Protein AF-A0A9D3Z9F3-F1 (afdb_monomer_lite)

pLDDT: mean 84.31, std 13.57, range [44.12, 98.0]

Secondary structure (DSSP, 8-state):
--PPPPPPPTTTT---TT---HHHHHHHHHHHHHHHHHH-EE-SS---TT-SS--EEEPTT--HHHHHHHHHHHHHHTTPPPPPHHHHHHHHHHH-TTEEEPPTTT---HHHHHHHHHH--

Foldseek 3Di:
DDDDDDDDDPCVPPDDPPDDDPVQLVLLVVLLVVVLVVAWDFDPDDDDDPDNDTATEGEQVDDLVNSLVVSVVVCVVVVHDHDDSVVSVVSCCPPPVSYYHDDPVNPQDPVNVVVVVVVVD

Radius of gyration: 21.0 Å; chains: 1; bounding box: 37×47×71 Å

Organism: Dreissena polymorpha (NCBI:txid45954)

Sequence (121 aa):
MTGPGPRRHGNTGRKPKHALVFTDVERVVQFICNYAEEFGIPQPAAPRGRDDTTPIYLHSGTTKMNIYKLYKASCQEAGVRFVEKSTSRSIWSACIPHIKVASTRDDVCATCEKLQRKIWI

Structure (mmCIF, N/CA/C/O backbone):
data_AF-A0A9D3Z9F3-F1
#
_entry.id   AF-A0A9D3Z9F3-F1
#
loop_
_atom_site.group_PDB
_atom_site.id
_atom_site.type_symbol
_atom_site.label_atom_id
_atom_site.label_alt_id
_atom_site.label_comp_id
_atom_site.label_asym_id
_atom_site.label_entity_id
_atom_site.label_seq_id
_atom_site.pdbx_PDB_ins_code
_atom_site.Cartn_x
_atom_site.Cartn_y
_atom_site.Cartn_z
_atom_site.occupancy
_atom_site.B_iso_or_equiv
_atom_site.auth_seq_id
_atom_site.auth_comp_id
_atom_site.auth_asym_id
_atom_site.auth_atom_id
_atom_site.pdbx_PDB_model_num
ATOM 1 N N . MET A 1 1 ? -0.934 -33.817 47.871 1.00 44.12 1 MET A N 1
ATOM 2 C CA . MET A 1 1 ? 0.107 -33.018 47.190 1.00 44.12 1 MET A CA 1
ATOM 3 C C . MET A 1 1 ? -0.560 -32.279 46.044 1.00 44.12 1 MET A C 1
ATOM 5 O O . MET A 1 1 ? -0.940 -32.923 45.078 1.00 44.12 1 MET A O 1
ATOM 9 N N . THR A 1 2 ? -0.776 -30.972 46.159 1.00 60.94 2 THR A N 1
ATOM 10 C CA . THR A 1 2 ? -1.430 -30.186 45.101 1.00 60.94 2 THR A CA 1
ATOM 11 C C . THR A 1 2 ? -0.399 -29.202 44.568 1.00 60.94 2 THR A C 1
ATOM 13 O O . THR A 1 2 ? -0.054 -28.235 45.241 1.00 60.94 2 THR A O 1
ATOM 16 N N . GLY A 1 3 ? 0.181 -29.521 43.408 1.00 72.94 3 GLY A N 1
ATOM 17 C CA . GLY A 1 3 ? 1.144 -28.654 42.729 1.00 72.94 3 GLY A CA 1
ATOM 18 C C . GLY A 1 3 ? 0.473 -27.380 42.191 1.00 72.94 3 GLY A C 1
ATOM 19 O O . GLY A 1 3 ? -0.746 -27.374 41.999 1.00 72.94 3 GLY A O 1
ATOM 20 N N . PRO A 1 4 ? 1.233 -26.298 41.940 1.00 71.56 4 PRO A N 1
ATOM 21 C CA . PRO A 1 4 ? 0.672 -25.071 41.389 1.00 71.56 4 PRO A CA 1
ATOM 22 C C . PRO A 1 4 ? -0.002 -25.347 40.039 1.00 71.56 4 PRO A C 1
ATOM 24 O O . PRO A 1 4 ? 0.605 -25.941 39.147 1.00 71.56 4 PRO A O 1
ATOM 27 N N . GLY A 1 5 ? -1.257 -24.912 39.890 1.00 79.62 5 GLY A N 1
ATOM 28 C CA . GLY A 1 5 ? -1.998 -25.028 38.635 1.00 79.62 5 GLY A CA 1
ATOM 29 C C . GLY A 1 5 ? -1.337 -24.256 37.480 1.00 79.62 5 GLY A C 1
ATOM 30 O O . GLY A 1 5 ? -0.506 -23.370 37.711 1.00 79.62 5 GLY A O 1
ATOM 31 N N . PRO A 1 6 ? -1.692 -24.569 36.221 1.00 83.38 6 PRO A N 1
ATOM 32 C CA . PRO A 1 6 ? -1.087 -23.940 35.052 1.00 83.38 6 PRO A CA 1
ATOM 33 C C . PRO A 1 6 ? -1.274 -22.418 35.075 1.00 83.38 6 PRO A C 1
ATOM 35 O O . PRO A 1 6 ? -2.370 -21.908 35.322 1.00 83.38 6 PRO A O 1
ATOM 38 N N . ARG A 1 7 ? -0.193 -21.677 34.790 1.00 80.88 7 ARG A N 1
ATOM 39 C CA . ARG A 1 7 ? -0.236 -20.212 34.710 1.00 80.88 7 ARG A CA 1
ATOM 40 C C . ARG A 1 7 ? -1.131 -19.797 33.547 1.00 80.88 7 ARG A C 1
ATOM 42 O O . ARG A 1 7 ? -0.820 -20.061 32.388 1.00 80.88 7 ARG A O 1
ATOM 49 N N . ARG A 1 8 ? -2.232 -19.119 33.858 1.00 83.75 8 ARG A N 1
ATOM 50 C CA . ARG A 1 8 ? -3.170 -18.579 32.872 1.00 83.75 8 ARG A CA 1
ATOM 51 C C . ARG A 1 8 ? -2.940 -17.074 32.762 1.00 83.75 8 ARG A C 1
ATOM 53 O O . ARG A 1 8 ? -3.006 -16.363 33.760 1.00 83.75 8 ARG A O 1
ATOM 60 N N . HIS A 1 9 ? -2.611 -16.594 31.566 1.00 81.88 9 HIS A N 1
ATOM 61 C CA . HIS A 1 9 ? -2.364 -15.172 31.340 1.00 81.88 9 HIS A CA 1
ATOM 62 C C . HIS A 1 9 ? -3.670 -14.378 31.509 1.00 81.88 9 HIS A C 1
ATOM 64 O O . HIS A 1 9 ? -4.733 -14.829 31.086 1.00 81.88 9 HIS A O 1
ATOM 70 N N . GLY A 1 10 ? -3.611 -13.173 32.087 1.00 82.25 10 GLY A N 1
ATOM 71 C CA . GLY A 1 10 ? -4.808 -12.348 32.323 1.00 82.25 10 GLY A CA 1
ATOM 72 C C . GLY A 1 10 ? -5.580 -11.983 31.045 1.00 82.25 10 GLY A C 1
ATOM 73 O O . GLY A 1 10 ? -6.781 -11.727 31.094 1.00 82.25 10 GLY A O 1
ATOM 74 N N . ASN A 1 11 ? -4.911 -12.032 29.887 1.00 80.62 11 ASN A N 1
ATOM 75 C CA . ASN A 1 11 ? -5.521 -11.817 28.572 1.00 80.62 11 ASN A CA 1
ATOM 76 C C . ASN A 1 11 ? -5.948 -13.107 27.850 1.00 80.62 11 ASN A C 1
ATOM 78 O O . ASN A 1 11 ? -6.369 -13.037 26.695 1.00 80.62 11 ASN A O 1
ATOM 82 N N . THR A 1 12 ? -5.852 -14.283 28.474 1.00 82.31 12 THR A N 1
ATOM 83 C CA . THR A 1 12 ? -6.336 -15.530 27.865 1.00 82.31 12 THR A CA 1
ATOM 84 C C . THR A 1 12 ? -7.830 -15.402 27.539 1.00 82.31 12 THR A C 1
ATOM 86 O O . THR A 1 12 ? -8.656 -15.232 28.432 1.00 82.31 12 THR A O 1
ATOM 89 N N . GLY A 1 13 ? -8.172 -15.469 26.247 1.00 81.50 13 GLY A N 1
ATOM 90 C CA . GLY A 1 13 ? -9.544 -15.339 25.738 1.00 81.50 13 GLY A CA 1
ATOM 91 C C . GLY A 1 13 ? -10.017 -13.907 25.450 1.00 81.50 13 GLY A C 1
ATOM 92 O O . GLY A 1 13 ? -11.150 -13.733 25.011 1.00 81.50 13 GLY A O 1
ATOM 93 N N . ARG A 1 14 ? -9.184 -12.874 25.658 1.00 83.81 14 ARG A N 1
ATOM 94 C CA . ARG A 1 14 ? -9.541 -11.472 25.369 1.00 83.81 14 ARG A CA 1
ATOM 95 C C . ARG A 1 14 ? -8.828 -10.974 24.114 1.00 83.81 14 ARG A C 1
ATOM 97 O O . ARG A 1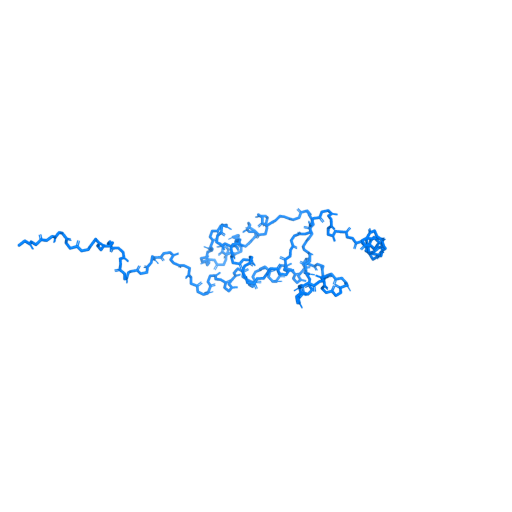 14 ? -7.599 -10.993 24.046 1.00 83.81 14 ARG A O 1
ATOM 104 N N . LYS A 1 15 ? -9.587 -10.474 23.133 1.00 79.88 15 LYS A N 1
ATOM 105 C CA . LYS A 1 15 ? -9.016 -9.801 21.956 1.00 79.88 15 LYS A CA 1
ATOM 106 C C . LYS A 1 15 ? -8.503 -8.409 22.368 1.00 79.88 15 LYS A C 1
ATOM 108 O O . LYS A 1 15 ? -9.238 -7.678 23.033 1.00 79.88 15 LYS A O 1
ATOM 113 N N . PRO A 1 16 ? -7.270 -8.016 22.003 1.00 79.94 16 PRO A N 1
ATOM 114 C CA . PRO A 1 16 ? -6.761 -6.679 22.297 1.00 79.94 16 PRO A CA 1
ATOM 115 C C . PRO A 1 16 ? -7.659 -5.589 21.701 1.00 79.94 16 PRO A C 1
ATOM 117 O O . PRO A 1 16 ? -8.111 -5.722 20.565 1.00 79.94 16 PRO A O 1
ATOM 120 N N . LYS A 1 17 ? -7.845 -4.471 22.418 1.00 75.25 17 LYS A N 1
ATOM 121 C CA . LYS A 1 17 ? -8.610 -3.301 21.936 1.00 75.25 17 LYS A CA 1
ATOM 122 C C . LYS A 1 17 ? -8.099 -2.774 20.589 1.00 75.25 17 LYS A C 1
ATOM 124 O O . LYS A 1 17 ? -8.873 -2.294 19.774 1.00 75.25 17 LYS A O 1
ATOM 129 N N . HIS A 1 18 ? -6.794 -2.897 20.356 1.00 77.25 18 HIS A N 1
ATOM 130 C CA . HIS A 1 18 ? -6.121 -2.447 19.137 1.00 77.25 18 HIS A CA 1
ATOM 131 C C . HIS A 1 18 ? -5.783 -3.589 18.181 1.00 77.25 18 HIS A C 1
ATOM 133 O O . HIS A 1 18 ? -4.922 -3.424 17.318 1.00 77.25 18 HIS A O 1
ATOM 139 N N . ALA A 1 19 ? -6.445 -4.739 18.321 1.00 86.38 19 ALA A N 1
ATOM 140 C CA . ALA A 1 19 ? -6.275 -5.827 17.377 1.00 86.38 19 ALA A CA 1
ATOM 141 C C . ALA A 1 19 ? -6.526 -5.336 15.945 1.00 86.38 19 ALA A C 1
ATOM 143 O O . ALA A 1 19 ? -7.407 -4.505 15.694 1.00 86.38 19 ALA A O 1
ATOM 144 N N . LEU A 1 20 ? -5.717 -5.851 15.025 1.00 90.12 20 LEU A N 1
ATOM 145 C CA . LEU A 1 20 ? -5.886 -5.616 13.603 1.00 90.12 20 LEU A CA 1
ATOM 146 C C . LEU A 1 20 ? -7.232 -6.209 13.167 1.00 90.12 20 LEU A C 1
ATOM 148 O O . LEU A 1 20 ? -7.546 -7.358 13.501 1.00 90.12 20 LEU A O 1
ATOM 152 N N . VAL A 1 21 ? -8.038 -5.418 12.466 1.00 92.50 21 VAL A N 1
ATOM 153 C CA . VAL A 1 21 ? -9.291 -5.883 11.857 1.00 92.50 21 VAL A CA 1
ATOM 154 C C . VAL A 1 21 ? -9.158 -5.930 10.340 1.00 92.50 21 VAL A C 1
ATOM 156 O O . VAL A 1 21 ? -8.286 -5.286 9.769 1.00 92.50 21 VAL A O 1
ATOM 159 N N . PHE A 1 22 ? -10.024 -6.694 9.675 1.00 93.81 22 PHE A N 1
ATOM 160 C CA . PHE A 1 22 ? -9.976 -6.842 8.219 1.00 93.81 22 PHE A CA 1
ATOM 161 C C . PHE A 1 22 ? -10.068 -5.495 7.487 1.00 93.81 22 PHE A C 1
ATOM 163 O O . PHE A 1 22 ? -9.293 -5.242 6.573 1.00 93.81 22 PHE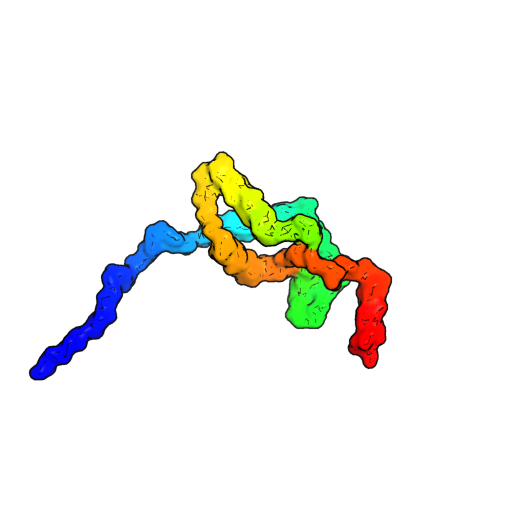 A O 1
ATOM 170 N N . THR A 1 23 ? -10.923 -4.585 7.959 1.00 94.56 23 THR A N 1
ATOM 171 C CA . THR A 1 23 ? -11.066 -3.246 7.366 1.00 94.56 23 T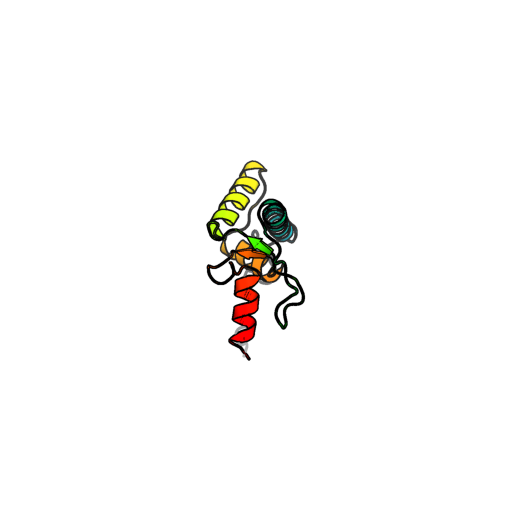HR A CA 1
ATOM 172 C C . THR A 1 23 ? -9.798 -2.395 7.487 1.00 94.56 23 THR A C 1
ATOM 174 O O . THR A 1 23 ? -9.582 -1.495 6.683 1.00 94.56 23 THR A O 1
ATOM 177 N N . ASP A 1 24 ? -8.929 -2.659 8.468 1.00 94.62 24 ASP A N 1
ATOM 178 C CA . ASP A 1 24 ? -7.623 -1.999 8.556 1.00 94.62 24 ASP A CA 1
ATOM 179 C C . ASP A 1 24 ? -6.689 -2.499 7.438 1.00 94.62 24 ASP A C 1
ATOM 181 O O . ASP A 1 24 ? -5.966 -1.710 6.831 1.00 94.62 24 ASP A O 1
ATOM 185 N N . VAL A 1 25 ? -6.722 -3.807 7.154 1.00 96.75 25 VAL A N 1
ATOM 186 C CA . VAL A 1 25 ? -5.938 -4.445 6.083 1.00 96.75 25 VAL A CA 1
ATOM 187 C C . VAL A 1 25 ? -6.406 -3.959 4.718 1.00 96.75 25 VAL A C 1
ATOM 189 O O . VAL A 1 25 ? -5.589 -3.514 3.916 1.00 96.75 25 VAL A O 1
ATOM 192 N N . GLU A 1 26 ? -7.717 -3.992 4.489 1.00 97.25 26 GLU A N 1
ATOM 193 C CA . GLU A 1 26 ? -8.347 -3.566 3.241 1.00 97.25 26 GLU A CA 1
ATOM 194 C C . GLU A 1 26 ? -7.974 -2.125 2.883 1.00 97.25 26 GLU A C 1
ATOM 196 O O . GLU A 1 26 ? -7.513 -1.879 1.774 1.00 97.25 26 GLU A O 1
ATOM 201 N N . ARG A 1 27 ? -8.054 -1.189 3.838 1.00 96.94 27 ARG A N 1
ATOM 202 C CA . ARG A 1 27 ? -7.676 0.215 3.601 1.00 96.94 27 ARG A CA 1
ATOM 203 C C . ARG A 1 27 ? -6.217 0.379 3.195 1.00 96.94 27 ARG A C 1
ATOM 205 O O . ARG A 1 27 ? -5.920 1.178 2.314 1.00 96.94 27 ARG A O 1
ATOM 212 N N . VAL A 1 28 ? -5.300 -0.344 3.843 1.00 97.75 28 VAL A N 1
ATOM 213 C CA . VAL A 1 28 ? -3.872 -0.287 3.487 1.00 97.75 28 VAL A CA 1
ATOM 214 C C . VAL A 1 28 ? -3.658 -0.815 2.073 1.00 97.75 28 VAL A C 1
ATOM 216 O O . VAL A 1 28 ? -2.946 -0.185 1.294 1.00 97.75 28 VAL A O 1
ATOM 219 N N . VAL A 1 29 ? -4.274 -1.953 1.744 1.00 97.88 29 VAL A N 1
ATOM 220 C CA . VAL A 1 29 ? -4.160 -2.569 0.418 1.00 97.88 29 VAL A CA 1
ATOM 221 C C . VAL A 1 29 ? -4.739 -1.646 -0.649 1.00 97.88 29 VAL A C 1
ATOM 223 O O . VAL A 1 29 ? -4.029 -1.315 -1.591 1.00 97.88 29 VAL A O 1
ATOM 226 N N . GLN A 1 30 ? -5.970 -1.165 -0.467 1.00 97.88 30 GLN A N 1
ATOM 227 C CA . GLN A 1 30 ? -6.630 -0.249 -1.399 1.00 97.88 30 GLN A CA 1
ATOM 228 C C . GLN A 1 30 ? -5.812 1.023 -1.615 1.00 97.88 30 GLN A C 1
ATOM 230 O O . GLN A 1 30 ? -5.579 1.409 -2.754 1.00 97.88 30 GLN A O 1
ATOM 235 N N . PHE A 1 31 ? -5.307 1.639 -0.541 1.00 97.94 31 PHE A N 1
ATOM 236 C CA . PHE A 1 31 ? -4.488 2.841 -0.663 1.00 97.94 31 PHE A CA 1
ATOM 237 C C . PHE A 1 31 ? -3.238 2.602 -1.521 1.00 97.94 31 PHE A C 1
ATOM 239 O O . PHE A 1 31 ? -2.929 3.401 -2.402 1.00 97.94 31 PHE A O 1
ATOM 246 N N . ILE A 1 32 ? -2.513 1.504 -1.279 1.00 97.44 32 ILE A N 1
ATOM 247 C CA . ILE A 1 32 ? -1.282 1.201 -2.020 1.00 97.44 32 ILE A CA 1
ATOM 248 C C . ILE A 1 32 ? -1.594 0.800 -3.467 1.00 97.44 32 ILE A C 1
ATOM 250 O O . ILE A 1 32 ? -0.849 1.198 -4.358 1.00 97.44 32 ILE A O 1
ATOM 254 N N . CYS A 1 33 ? -2.676 0.054 -3.712 1.00 97.00 33 CYS A N 1
ATOM 255 C CA . CYS A 1 33 ? -3.114 -0.288 -5.065 1.00 97.00 33 CYS A CA 1
ATOM 256 C C . CYS A 1 33 ? -3.464 0.966 -5.869 1.00 97.00 33 CYS A C 1
ATOM 258 O O . CYS A 1 33 ? -2.920 1.137 -6.951 1.00 97.00 33 CYS A O 1
ATOM 260 N N . ASN A 1 34 ? -4.265 1.876 -5.308 1.00 97.12 34 ASN A N 1
ATOM 261 C CA . ASN A 1 34 ? -4.625 3.130 -5.973 1.00 97.12 34 ASN A CA 1
ATOM 262 C C . ASN A 1 34 ? -3.379 3.986 -6.251 1.00 97.12 34 ASN A C 1
ATOM 264 O O . ASN A 1 34 ? -3.213 4.524 -7.341 1.00 97.12 34 ASN A O 1
ATOM 268 N N . TYR A 1 35 ? -2.450 4.055 -5.290 1.00 96.38 35 TYR A N 1
ATOM 269 C CA . TYR A 1 35 ? -1.178 4.750 -5.484 1.00 96.38 35 TYR A CA 1
ATOM 270 C C . TYR A 1 35 ? -0.333 4.118 -6.605 1.00 96.38 35 TYR A C 1
ATOM 272 O O . TYR A 1 35 ? 0.324 4.819 -7.370 1.00 96.38 35 TYR A O 1
ATOM 280 N N . ALA A 1 36 ? -0.321 2.788 -6.703 1.00 95.00 36 ALA A N 1
ATOM 281 C CA . ALA A 1 36 ? 0.400 2.072 -7.750 1.00 95.00 36 ALA A CA 1
ATOM 282 C C . ALA A 1 36 ? -0.286 2.156 -9.117 1.00 95.00 36 ALA A C 1
ATOM 284 O O . ALA A 1 36 ? 0.400 2.099 -10.129 1.00 95.00 36 ALA A O 1
ATOM 285 N N . GLU A 1 37 ? -1.604 2.305 -9.160 1.00 94.38 37 GLU A N 1
ATOM 286 C CA . GLU A 1 37 ? -2.345 2.548 -10.395 1.00 94.38 37 GLU A CA 1
ATOM 287 C C . GLU A 1 37 ? -2.033 3.939 -10.966 1.00 94.38 37 GLU A C 1
ATOM 289 O O . GLU A 1 37 ? -1.849 4.082 -12.171 1.00 94.38 37 GLU A O 1
ATOM 294 N N . GLU A 1 38 ? -1.893 4.949 -10.102 1.00 94.56 38 GLU A N 1
ATOM 295 C CA . GLU A 1 38 ? -1.592 6.325 -10.514 1.00 94.56 38 GLU A CA 1
ATOM 296 C C . GLU A 1 38 ? -0.104 6.551 -10.844 1.00 94.56 38 GLU A C 1
ATOM 298 O O . GLU A 1 38 ? 0.226 7.214 -11.827 1.00 94.56 38 GLU A O 1
ATOM 303 N N . PHE A 1 39 ? 0.811 6.004 -10.032 1.00 92.81 39 PHE A N 1
ATOM 304 C CA . PHE A 1 39 ? 2.252 6.304 -10.117 1.00 92.81 39 PHE A CA 1
ATOM 305 C C . PHE A 1 39 ? 3.137 5.099 -10.446 1.00 92.81 39 PHE A C 1
ATOM 307 O O . PHE A 1 39 ? 4.359 5.242 -10.570 1.00 92.81 39 PHE A O 1
ATOM 314 N N . GLY A 1 40 ? 2.568 3.899 -10.496 1.00 91.12 40 GLY A N 1
ATOM 315 C CA . GLY A 1 40 ? 3.314 2.677 -10.754 1.00 91.12 40 GLY A CA 1
ATOM 316 C C . GLY A 1 40 ? 3.545 2.452 -12.240 1.00 91.12 40 GLY A C 1
ATOM 317 O O . GLY A 1 40 ? 2.714 2.757 -13.089 1.00 91.12 40 GLY A O 1
ATOM 318 N N . ILE A 1 41 ? 4.697 1.870 -12.549 1.00 88.69 41 ILE A N 1
ATOM 319 C CA . ILE A 1 41 ? 5.054 1.441 -13.894 1.00 88.69 41 ILE A CA 1
ATOM 320 C C . ILE A 1 41 ? 5.050 -0.092 -13.887 1.00 88.69 41 ILE A C 1
ATOM 322 O O . ILE A 1 41 ? 5.896 -0.698 -13.216 1.00 88.69 41 ILE A O 1
ATOM 326 N N . PRO A 1 42 ? 4.101 -0.751 -14.576 1.00 85.88 42 PRO A N 1
ATOM 327 C CA . PRO A 1 42 ? 4.117 -2.201 -14.701 1.00 85.88 42 PRO A CA 1
ATOM 328 C C . PRO A 1 42 ? 5.352 -2.627 -15.498 1.00 85.88 42 PRO A C 1
ATOM 330 O O . PRO A 1 42 ? 5.689 -2.022 -16.518 1.00 85.88 42 PRO A O 1
ATOM 333 N N . GLN A 1 43 ? 6.046 -3.669 -15.038 1.00 78.06 43 GLN A N 1
ATOM 334 C CA . GLN A 1 43 ? 7.215 -4.160 -15.757 1.00 78.06 43 GLN A CA 1
ATOM 335 C C . GLN A 1 43 ? 6.787 -4.703 -17.139 1.00 78.06 43 GLN A C 1
ATOM 337 O O . GLN A 1 43 ? 5.897 -5.550 -17.207 1.00 78.06 43 GLN A O 1
ATOM 342 N N . PRO A 1 44 ? 7.421 -4.271 -18.247 1.00 66.56 44 PRO A N 1
ATOM 343 C CA . PRO A 1 44 ? 6.994 -4.637 -19.602 1.00 66.56 44 PRO A CA 1
ATOM 344 C C . PRO A 1 44 ? 7.248 -6.109 -19.968 1.00 66.56 44 PRO A C 1
ATOM 346 O O . PRO A 1 44 ? 6.705 -6.598 -20.955 1.00 66.56 44 PRO A O 1
ATOM 349 N N . ALA A 1 45 ? 8.078 -6.821 -19.201 1.00 62.72 45 ALA A N 1
ATOM 350 C CA . ALA A 1 45 ? 8.396 -8.226 -19.423 1.00 62.72 45 ALA A CA 1
ATOM 351 C C . ALA A 1 45 ? 7.728 -9.132 -18.380 1.00 62.72 45 ALA A C 1
ATOM 353 O O . ALA A 1 45 ? 7.625 -8.767 -17.204 1.00 62.72 45 ALA A O 1
ATOM 354 N N . ALA A 1 46 ? 7.333 -10.326 -18.844 1.00 56.81 46 ALA A N 1
ATOM 355 C CA . ALA A 1 46 ? 6.739 -11.404 -18.057 1.00 56.81 46 ALA A CA 1
ATOM 356 C C . ALA A 1 46 ? 7.546 -11.708 -16.777 1.00 56.81 46 ALA A C 1
ATOM 358 O O . ALA A 1 46 ? 8.750 -11.422 -16.728 1.00 56.81 46 ALA A O 1
ATOM 359 N N . PRO A 1 47 ? 6.908 -12.286 -15.744 1.00 61.16 47 PRO A N 1
ATOM 360 C CA . PRO A 1 47 ? 7.555 -12.528 -14.463 1.00 61.16 47 PRO A CA 1
ATOM 361 C C . PRO A 1 47 ? 8.906 -13.241 -14.614 1.00 61.16 47 PRO A C 1
ATOM 363 O O . PRO A 1 47 ? 9.053 -14.195 -15.381 1.00 61.16 47 PRO A O 1
ATOM 366 N N . ARG A 1 48 ? 9.930 -12.763 -13.896 1.00 58.62 48 ARG A N 1
ATOM 367 C CA . ARG A 1 48 ? 11.247 -13.411 -13.901 1.00 58.62 48 ARG A CA 1
ATOM 368 C C . ARG A 1 48 ? 11.175 -14.663 -13.019 1.00 58.62 48 ARG A C 1
ATOM 370 O O . ARG A 1 48 ? 11.036 -14.555 -11.806 1.00 58.62 48 ARG A O 1
ATOM 377 N N . GLY A 1 49 ? 11.331 -15.852 -13.597 1.00 64.44 49 GLY A N 1
ATOM 378 C CA . GLY A 1 49 ? 11.510 -17.090 -12.828 1.00 64.44 49 GLY A CA 1
ATOM 379 C C . GLY A 1 49 ? 10.250 -17.578 -12.098 1.00 64.44 49 GLY A C 1
ATOM 380 O O . GLY A 1 49 ? 9.299 -17.989 -12.748 1.00 64.44 49 GLY A O 1
ATOM 381 N N . ARG A 1 50 ? 10.283 -17.621 -10.755 1.00 57.69 50 ARG A N 1
ATOM 382 C CA . ARG A 1 50 ? 9.254 -18.249 -9.887 1.00 57.69 50 ARG A CA 1
ATOM 383 C C . ARG A 1 50 ? 8.104 -17.308 -9.494 1.00 57.69 50 ARG A C 1
ATOM 385 O O . ARG A 1 50 ? 7.185 -17.737 -8.802 1.00 57.69 50 ARG A O 1
ATOM 392 N N . ASP A 1 51 ? 8.179 -16.037 -9.871 1.00 63.69 51 ASP A N 1
ATOM 393 C CA . ASP A 1 51 ? 7.119 -15.074 -9.579 1.00 63.69 51 ASP A CA 1
ATOM 394 C C . ASP A 1 51 ? 5.946 -15.320 -10.542 1.00 63.69 51 ASP A C 1
ATOM 396 O O . ASP A 1 51 ? 6.153 -15.433 -11.741 1.00 63.69 51 ASP A O 1
ATOM 400 N N . ASP A 1 52 ? 4.720 -15.430 -10.033 1.00 69.06 52 ASP A N 1
ATOM 401 C CA . ASP A 1 52 ? 3.520 -15.675 -10.859 1.00 69.06 52 ASP A CA 1
ATOM 402 C C . ASP A 1 52 ? 2.896 -14.361 -11.372 1.00 69.06 52 ASP A C 1
ATOM 404 O O . ASP A 1 52 ? 2.119 -14.324 -12.320 1.00 69.06 52 ASP A O 1
ATOM 408 N N . THR A 1 53 ? 3.252 -13.234 -10.746 1.00 79.75 53 THR A N 1
ATOM 409 C CA . THR A 1 53 ? 2.656 -11.920 -11.015 1.00 79.75 53 THR A CA 1
ATOM 410 C C . THR A 1 53 ? 3.711 -10.922 -11.465 1.00 79.75 53 THR A C 1
ATOM 412 O O . THR A 1 53 ? 4.753 -10.767 -10.824 1.00 79.75 53 THR A O 1
ATOM 415 N N . THR A 1 54 ? 3.426 -10.206 -12.553 1.00 81.44 54 THR A N 1
ATOM 416 C CA . THR A 1 54 ? 4.296 -9.143 -13.061 1.00 81.44 54 THR A CA 1
ATOM 417 C C . THR A 1 54 ? 4.429 -8.033 -12.014 1.00 81.44 54 THR A C 1
ATOM 419 O O . THR A 1 54 ? 3.413 -7.530 -11.528 1.00 81.44 54 THR A O 1
ATOM 422 N N . PRO A 1 55 ? 5.657 -7.637 -11.637 1.00 87.00 55 PRO A N 1
ATOM 423 C CA . PRO A 1 55 ? 5.846 -6.590 -10.649 1.00 87.00 55 PRO A CA 1
ATOM 424 C C . PRO A 1 55 ? 5.407 -5.222 -11.184 1.00 87.00 55 PRO A C 1
ATOM 426 O O . PRO A 1 55 ? 5.627 -4.890 -12.352 1.00 87.00 55 PRO A O 1
ATOM 429 N N . ILE A 1 56 ? 4.828 -4.415 -10.295 1.00 90.75 56 ILE A N 1
ATOM 430 C CA . ILE A 1 56 ? 4.551 -2.994 -10.520 1.00 90.75 56 ILE A CA 1
ATOM 431 C C . ILE A 1 56 ? 5.583 -2.202 -9.726 1.00 90.75 56 ILE A C 1
ATOM 433 O O . ILE A 1 56 ? 5.698 -2.371 -8.507 1.00 90.75 56 ILE A O 1
ATOM 437 N N . TYR A 1 57 ? 6.331 -1.343 -10.409 1.00 90.50 57 TYR A N 1
ATOM 438 C CA . TYR A 1 57 ? 7.394 -0.559 -9.801 1.00 90.50 57 TYR A CA 1
ATOM 439 C C . TYR A 1 57 ? 6.956 0.882 -9.559 1.00 90.50 57 TYR A C 1
ATOM 441 O O . TYR A 1 57 ? 6.627 1.619 -10.482 1.00 90.50 57 TYR A O 1
ATOM 449 N N . LEU A 1 58 ? 6.986 1.293 -8.296 1.00 91.38 58 LEU A N 1
ATOM 450 C CA . LEU A 1 58 ? 6.859 2.683 -7.878 1.00 91.38 58 LEU A CA 1
ATOM 451 C C . LEU A 1 58 ? 8.198 3.398 -8.074 1.00 91.38 58 LEU A C 1
ATOM 453 O O . LEU A 1 58 ? 9.257 2.785 -7.926 1.00 91.38 58 LEU A O 1
ATOM 457 N N . HIS A 1 59 ? 8.150 4.700 -8.347 1.00 85.44 59 HIS A N 1
ATOM 458 C CA . HIS A 1 59 ? 9.336 5.509 -8.624 1.00 85.44 59 HIS A CA 1
ATOM 459 C C . HIS A 1 59 ? 10.417 5.415 -7.526 1.00 85.44 59 HIS A C 1
ATOM 461 O O . HIS A 1 59 ? 10.109 5.412 -6.332 1.00 85.44 59 HIS A O 1
ATOM 467 N N . SER A 1 60 ? 11.693 5.399 -7.927 1.00 78.38 60 SER A N 1
ATOM 468 C CA . SER A 1 60 ? 12.848 5.233 -7.027 1.00 78.38 60 SER A CA 1
ATOM 469 C C . SER A 1 60 ? 13.057 6.405 -6.058 1.00 78.38 60 SER A C 1
ATOM 471 O O . SER A 1 60 ? 13.594 6.220 -4.966 1.00 78.38 60 SER A O 1
ATOM 473 N N . GLY A 1 61 ? 12.581 7.605 -6.413 1.00 79.88 61 GLY A N 1
ATOM 474 C CA . GLY A 1 61 ? 12.541 8.770 -5.517 1.00 79.88 61 GLY A CA 1
ATOM 475 C C . GLY A 1 61 ? 11.515 8.651 -4.379 1.00 79.88 61 GLY A C 1
ATOM 476 O O . GLY A 1 61 ? 11.567 9.403 -3.402 1.00 79.88 61 GLY A O 1
ATOM 477 N N . THR A 1 62 ? 10.595 7.689 -4.463 1.00 85.12 62 THR A N 1
ATOM 478 C CA . THR A 1 62 ? 9.574 7.450 -3.445 1.00 85.12 62 THR A CA 1
ATOM 479 C C . THR A 1 62 ? 10.010 6.325 -2.518 1.00 85.12 62 THR A C 1
ATOM 481 O O . THR A 1 62 ? 10.463 5.277 -2.950 1.00 85.12 62 THR A O 1
ATOM 484 N N . THR A 1 63 ? 9.826 6.488 -1.207 1.00 90.94 63 THR A N 1
ATOM 485 C CA . THR A 1 63 ? 10.085 5.409 -0.242 1.00 90.94 63 THR A CA 1
ATOM 486 C C . THR A 1 63 ? 8.787 4.839 0.321 1.00 90.94 63 THR A C 1
ATOM 488 O O . THR A 1 63 ? 7.782 5.544 0.431 1.00 90.94 63 THR A O 1
ATOM 491 N N . LYS A 1 64 ? 8.826 3.597 0.830 1.00 92.62 64 LYS A N 1
ATOM 492 C CA . LYS A 1 64 ? 7.711 3.032 1.623 1.00 92.62 64 LYS A CA 1
ATOM 493 C C . LYS A 1 64 ? 7.306 3.937 2.797 1.00 92.62 64 LYS A C 1
ATOM 495 O O . LYS A 1 64 ? 6.172 3.880 3.253 1.00 92.62 64 LYS A O 1
ATOM 500 N N . MET A 1 65 ? 8.232 4.754 3.318 1.00 94.44 65 MET A N 1
ATOM 501 C CA . MET A 1 65 ? 7.925 5.724 4.371 1.00 94.44 65 MET A CA 1
ATOM 502 C C . MET A 1 65 ? 7.126 6.918 3.841 1.00 94.44 65 MET A C 1
ATOM 504 O O . MET A 1 65 ? 6.208 7.357 4.523 1.00 94.44 65 MET A O 1
ATOM 508 N N . ASN A 1 66 ? 7.454 7.433 2.655 1.00 94.94 66 ASN A N 1
ATOM 509 C CA . ASN A 1 66 ? 6.712 8.537 2.040 1.00 94.94 66 ASN A CA 1
ATOM 510 C C . ASN A 1 66 ? 5.268 8.111 1.759 1.00 94.94 66 ASN A C 1
ATOM 512 O O . ASN A 1 66 ? 4.340 8.797 2.170 1.00 94.94 66 ASN A O 1
ATOM 516 N N . ILE A 1 67 ? 5.088 6.919 1.188 1.00 96.25 67 ILE A N 1
ATOM 517 C CA . ILE A 1 67 ? 3.764 6.346 0.904 1.00 96.25 67 ILE A CA 1
ATOM 518 C C . ILE A 1 67 ? 2.979 6.133 2.201 1.00 96.25 67 ILE A C 1
ATOM 520 O O . ILE A 1 67 ? 1.815 6.505 2.288 1.00 96.25 67 ILE A O 1
ATOM 524 N N . TYR A 1 68 ? 3.628 5.621 3.254 1.00 97.62 68 TYR A N 1
ATOM 525 C CA . TYR A 1 68 ? 2.994 5.500 4.568 1.00 97.62 68 TYR A CA 1
ATOM 526 C C . TYR A 1 68 ? 2.555 6.855 5.149 1.00 97.62 68 TYR A C 1
ATOM 528 O O . TYR A 1 68 ? 1.494 6.937 5.762 1.00 97.62 68 TYR A O 1
ATOM 536 N N . LYS A 1 69 ? 3.346 7.924 4.972 1.00 97.81 69 LYS A N 1
ATOM 537 C CA . LYS A 1 69 ? 2.955 9.271 5.419 1.00 97.81 69 LYS A CA 1
ATOM 538 C C . LYS A 1 69 ? 1.711 9.766 4.679 1.00 97.81 69 LYS A C 1
ATOM 540 O O . LYS A 1 69 ? 0.831 10.310 5.334 1.00 97.81 69 LYS A O 1
ATOM 545 N N . LEU A 1 70 ? 1.626 9.533 3.367 1.00 97.44 70 LEU A N 1
ATOM 546 C CA . LEU A 1 70 ? 0.445 9.872 2.563 1.00 97.44 70 LEU A CA 1
ATOM 547 C C . LEU A 1 70 ? -0.786 9.072 3.009 1.00 97.44 70 LEU A C 1
ATOM 549 O O . LEU A 1 70 ? -1.836 9.657 3.252 1.00 97.44 70 LEU A O 1
ATOM 553 N N . TYR A 1 71 ? -0.634 7.761 3.220 1.00 97.88 71 TYR A N 1
ATOM 554 C CA . TYR A 1 71 ? -1.688 6.902 3.774 1.00 97.88 71 TYR A CA 1
ATOM 555 C C . TYR A 1 71 ? -2.195 7.432 5.118 1.00 97.88 71 TYR A C 1
ATOM 557 O O . TYR A 1 71 ? -3.396 7.594 5.325 1.00 97.88 71 TYR A O 1
ATOM 565 N N . LYS A 1 72 ? -1.268 7.738 6.032 1.00 98.00 72 LYS A N 1
ATOM 566 C CA . LYS A 1 72 ? -1.604 8.247 7.360 1.00 98.00 72 LYS A CA 1
ATOM 567 C C . LYS A 1 72 ? -2.349 9.579 7.272 1.00 98.00 72 LYS A C 1
ATOM 569 O O . LYS A 1 72 ? -3.360 9.722 7.950 1.00 98.00 72 LYS A O 1
ATOM 574 N N . ALA A 1 73 ? -1.875 10.509 6.441 1.00 98.00 73 ALA A N 1
ATOM 575 C CA . ALA A 1 73 ? -2.533 11.795 6.221 1.00 98.00 73 ALA A CA 1
ATOM 576 C C . ALA A 1 73 ? -3.957 11.609 5.673 1.00 98.00 73 ALA A C 1
ATOM 578 O O . ALA A 1 73 ? -4.900 12.119 6.269 1.00 98.00 73 ALA A O 1
ATOM 579 N N . SER A 1 74 ? -4.130 10.769 4.647 1.00 97.50 74 SER A N 1
ATOM 580 C CA . SER A 1 74 ? -5.443 10.448 4.072 1.00 97.50 74 SER A CA 1
ATOM 581 C C . SER A 1 74 ? -6.409 9.852 5.106 1.00 97.50 74 SER A C 1
ATOM 583 O O . SER A 1 74 ? -7.571 10.250 5.181 1.00 97.50 74 SER A O 1
ATOM 585 N N . CYS A 1 75 ? -5.938 8.947 5.971 1.00 96.88 75 CYS A N 1
ATOM 586 C CA . CYS A 1 75 ? -6.767 8.421 7.056 1.00 96.88 75 CYS A CA 1
ATOM 587 C C . CYS A 1 75 ? -7.150 9.493 8.086 1.00 96.88 75 CYS A C 1
ATOM 589 O O . CYS A 1 75 ? -8.278 9.486 8.574 1.00 96.88 75 CYS A O 1
ATOM 591 N N . GLN A 1 76 ? -6.224 10.394 8.428 1.00 97.25 76 GLN A N 1
ATOM 592 C CA . GLN A 1 76 ? -6.486 11.486 9.366 1.00 97.25 76 GLN A CA 1
ATOM 593 C C . GLN A 1 76 ? -7.514 12.476 8.805 1.00 97.25 76 GLN A C 1
ATOM 595 O O . GLN A 1 76 ? -8.428 12.857 9.531 1.00 97.25 76 GLN A O 1
ATOM 600 N N . GLU A 1 77 ? -7.405 12.832 7.525 1.00 97.25 77 GLU A N 1
ATOM 601 C CA . GLU A 1 77 ? -8.358 13.701 6.824 1.00 97.25 77 GLU A CA 1
ATOM 602 C C . GLU A 1 77 ? -9.753 13.074 6.738 1.00 97.25 77 GLU A C 1
ATOM 604 O O . GLU A 1 77 ? -10.751 13.740 7.000 1.00 97.25 77 GLU A O 1
ATOM 609 N N . ALA A 1 78 ? -9.831 11.771 6.458 1.00 95.62 78 ALA A N 1
ATOM 610 C CA . ALA A 1 78 ? -11.094 11.035 6.424 1.00 95.62 78 ALA A CA 1
ATOM 611 C C . ALA A 1 78 ? -11.661 10.703 7.821 1.00 95.62 78 ALA A C 1
ATOM 613 O O . ALA A 1 78 ? -12.731 10.101 7.921 1.00 95.62 78 ALA A O 1
ATOM 614 N N . GLY A 1 79 ? -10.951 11.036 8.907 1.00 95.50 79 GLY A N 1
ATOM 615 C CA . GLY A 1 79 ? -11.371 10.722 10.276 1.00 95.50 79 GLY A CA 1
ATOM 616 C C . GLY A 1 79 ? -11.420 9.220 10.587 1.00 95.50 79 GLY A C 1
ATOM 617 O O . GLY A 1 79 ? -12.140 8.797 11.493 1.00 95.50 79 GLY A O 1
ATOM 618 N N . VAL A 1 80 ? -10.671 8.395 9.849 1.00 94.56 80 VAL A N 1
ATOM 619 C CA . VAL A 1 80 ? -10.640 6.936 10.025 1.00 94.56 80 VAL A CA 1
ATOM 620 C C . VAL A 1 80 ? -9.380 6.480 10.757 1.00 94.56 80 VAL A C 1
ATOM 622 O O . VAL A 1 80 ? -8.326 7.117 10.735 1.00 94.56 80 VAL A O 1
ATOM 625 N N . ARG A 1 81 ? -9.472 5.321 11.416 1.00 92.81 81 ARG A N 1
ATOM 626 C CA . ARG A 1 81 ? -8.320 4.679 12.056 1.00 92.81 81 ARG A CA 1
ATOM 627 C C . ARG A 1 81 ? -7.264 4.318 11.004 1.00 92.81 81 ARG A C 1
ATOM 629 O O . ARG A 1 81 ? -7.580 3.662 10.016 1.00 92.81 81 ARG A O 1
ATOM 636 N N . PHE A 1 82 ? -6.007 4.661 11.278 1.00 94.69 82 PHE A N 1
ATOM 637 C CA . PHE A 1 82 ? -4.843 4.163 10.543 1.00 94.69 82 PHE A CA 1
ATOM 638 C C . PHE A 1 82 ? -4.113 3.073 11.338 1.00 94.69 82 PHE A C 1
ATOM 640 O O . PHE A 1 82 ? -4.180 3.019 12.571 1.00 94.69 82 PHE A O 1
ATOM 647 N N . VAL A 1 83 ? -3.386 2.208 10.631 1.00 95.94 83 VAL A N 1
ATOM 648 C CA . VAL A 1 83 ? -2.431 1.277 11.252 1.00 95.94 83 VAL A CA 1
ATOM 649 C C . VAL A 1 83 ? -1.041 1.885 11.328 1.00 95.94 83 VAL A C 1
ATOM 651 O O . VAL A 1 83 ? -0.671 2.714 10.503 1.00 95.94 83 VAL A O 1
ATOM 654 N N . GLU A 1 84 ? -0.242 1.432 12.292 1.00 95.44 84 GLU A N 1
ATOM 655 C CA . GLU A 1 84 ? 1.141 1.880 12.420 1.00 95.44 84 GLU A CA 1
ATOM 656 C C . GLU A 1 84 ? 2.057 1.352 11.309 1.00 95.44 84 GLU A C 1
ATOM 658 O O . GLU A 1 84 ? 1.789 0.344 10.648 1.00 95.44 84 GLU A O 1
ATOM 663 N N . LYS A 1 85 ? 3.192 2.032 11.138 1.00 96.06 85 LYS A N 1
ATOM 664 C CA . LYS A 1 85 ? 4.153 1.815 10.046 1.00 96.06 85 LYS A CA 1
ATOM 665 C C . LYS A 1 85 ? 4.598 0.361 9.893 1.00 96.06 85 LYS A C 1
ATOM 667 O O . LYS A 1 85 ? 4.712 -0.133 8.773 1.00 96.06 85 LYS A O 1
ATOM 672 N N . SER A 1 86 ? 4.922 -0.309 10.998 1.00 95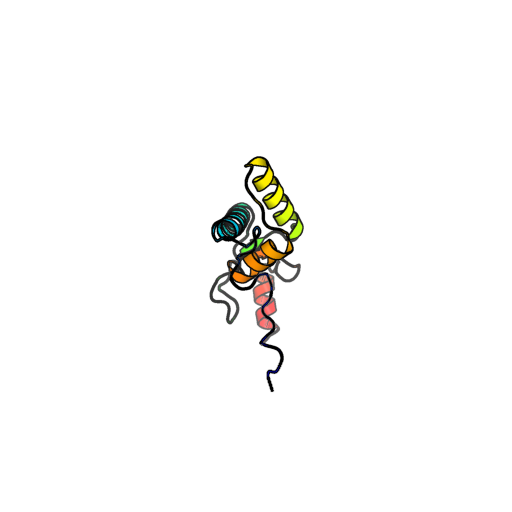.81 86 SER A N 1
ATOM 673 C CA . SER A 1 86 ? 5.366 -1.709 10.979 1.00 95.81 86 SER A CA 1
ATOM 674 C C . SER A 1 86 ? 4.257 -2.624 10.465 1.00 95.81 86 SER A C 1
ATOM 676 O O . SER A 1 86 ? 4.499 -3.430 9.573 1.00 95.81 86 SER A O 1
ATOM 678 N N . THR A 1 87 ? 3.033 -2.432 10.952 1.00 95.94 87 THR A N 1
ATOM 679 C CA . THR A 1 87 ? 1.847 -3.183 10.533 1.00 95.94 87 THR A CA 1
ATOM 680 C C . THR A 1 87 ? 1.514 -2.941 9.064 1.00 95.94 87 THR A C 1
ATOM 682 O O . THR A 1 87 ? 1.313 -3.903 8.329 1.00 95.94 87 THR A O 1
ATOM 685 N N . SER A 1 88 ? 1.536 -1.684 8.607 1.00 96.50 88 SER A N 1
ATOM 686 C CA . SER A 1 88 ? 1.347 -1.336 7.190 1.00 96.50 88 SER A CA 1
ATOM 687 C C . SER A 1 88 ? 2.373 -2.043 6.292 1.00 96.50 88 SER A C 1
ATOM 689 O O . SER A 1 88 ? 2.010 -2.626 5.273 1.00 96.50 88 SER A O 1
ATOM 691 N N . ARG A 1 89 ? 3.650 -2.083 6.702 1.00 96.50 89 ARG A N 1
ATOM 692 C CA . ARG A 1 89 ? 4.703 -2.810 5.972 1.00 96.50 89 ARG A CA 1
ATOM 693 C C . ARG A 1 89 ? 4.463 -4.317 5.935 1.00 96.50 89 ARG A C 1
ATOM 695 O O . ARG A 1 89 ? 4.685 -4.918 4.889 1.00 96.50 89 ARG A O 1
ATOM 702 N N . SER A 1 90 ? 4.033 -4.914 7.046 1.00 96.81 90 SER A N 1
ATOM 703 C CA . SER A 1 90 ? 3.706 -6.342 7.096 1.00 96.81 90 SER A CA 1
ATOM 704 C C . SER A 1 90 ? 2.528 -6.680 6.183 1.00 96.81 90 SER A C 1
ATOM 706 O O . SER A 1 90 ? 2.604 -7.659 5.448 1.00 96.81 90 SER A O 1
ATOM 708 N N . ILE A 1 91 ? 1.483 -5.843 6.176 1.00 97.50 91 ILE A N 1
ATOM 709 C CA . ILE A 1 91 ? 0.326 -5.990 5.281 1.00 97.50 91 ILE A CA 1
ATOM 710 C C . ILE A 1 91 ? 0.762 -5.895 3.820 1.00 97.50 91 ILE A C 1
ATOM 712 O O . ILE A 1 91 ? 0.427 -6.774 3.035 1.00 97.50 91 ILE A O 1
ATOM 716 N N . TRP A 1 92 ? 1.558 -4.883 3.460 1.00 97.38 92 TRP A N 1
ATOM 717 C CA . TRP A 1 92 ? 2.070 -4.734 2.096 1.00 97.38 92 TRP A CA 1
ATOM 718 C C . TRP A 1 92 ? 2.806 -6.001 1.648 1.00 97.38 92 TRP A C 1
ATOM 720 O O . TRP A 1 92 ? 2.454 -6.595 0.632 1.00 97.38 92 TRP A O 1
ATOM 730 N N . SER A 1 93 ? 3.788 -6.459 2.428 1.00 95.44 93 SER A N 1
ATOM 731 C CA . SER A 1 93 ? 4.583 -7.638 2.072 1.00 95.44 93 SER A CA 1
ATOM 732 C C . SER A 1 93 ? 3.756 -8.926 1.977 1.00 95.44 93 SER A C 1
ATOM 734 O O . SER A 1 93 ? 4.122 -9.806 1.207 1.00 95.44 93 SER A O 1
ATOM 736 N N . ALA A 1 94 ? 2.675 -9.052 2.751 1.00 95.50 94 ALA A N 1
ATOM 737 C CA . ALA A 1 94 ? 1.830 -10.244 2.754 1.00 95.50 94 ALA A CA 1
ATOM 738 C C . ALA A 1 94 ? 0.769 -10.235 1.644 1.00 95.50 94 ALA A C 1
ATOM 740 O O . ALA A 1 94 ? 0.524 -11.267 1.027 1.00 95.50 94 ALA A O 1
ATOM 741 N N . CYS A 1 95 ? 0.125 -9.092 1.403 1.00 95.69 95 CYS A N 1
ATOM 742 C CA . CYS A 1 95 ? -1.056 -9.008 0.544 1.00 95.69 95 CYS A CA 1
ATOM 743 C C . CYS A 1 95 ? -0.733 -8.579 -0.890 1.00 95.69 95 CYS A C 1
ATOM 745 O O . CYS A 1 95 ? -1.398 -9.016 -1.822 1.00 95.69 95 CYS A O 1
ATOM 747 N N . ILE A 1 96 ? 0.272 -7.721 -1.076 1.00 94.94 96 ILE A N 1
ATOM 748 C CA . ILE A 1 96 ? 0.598 -7.107 -2.372 1.00 94.94 96 ILE A CA 1
ATOM 749 C C . ILE A 1 96 ? 2.120 -7.065 -2.615 1.00 94.94 96 ILE A C 1
ATOM 751 O O . ILE A 1 96 ? 2.688 -6.004 -2.887 1.00 94.94 96 ILE A O 1
ATOM 755 N N . PRO A 1 97 ? 2.821 -8.218 -2.539 1.00 93.31 97 PRO A N 1
ATOM 756 C CA . PRO A 1 97 ? 4.278 -8.277 -2.704 1.00 93.31 97 PRO A CA 1
ATOM 757 C C . PRO A 1 97 ? 4.759 -7.915 -4.120 1.00 93.31 97 PRO A C 1
ATOM 759 O O . PRO A 1 97 ? 5.939 -7.614 -4.310 1.00 93.31 97 PRO A O 1
ATOM 762 N N . HIS A 1 98 ? 3.863 -7.945 -5.110 1.00 91.12 98 HIS A N 1
ATOM 763 C CA . HIS A 1 98 ? 4.153 -7.593 -6.500 1.00 91.12 98 HIS A CA 1
ATOM 764 C C . HIS A 1 98 ? 4.310 -6.075 -6.710 1.00 91.12 98 HIS A C 1
ATOM 766 O O . HIS A 1 98 ? 4.980 -5.671 -7.656 1.00 91.12 98 HIS A O 1
ATOM 772 N N . ILE A 1 99 ? 3.771 -5.230 -5.819 1.00 93.62 99 ILE A N 1
ATOM 773 C CA . ILE A 1 99 ? 3.986 -3.775 -5.853 1.00 93.62 99 ILE A CA 1
ATOM 774 C C . ILE A 1 99 ? 5.276 -3.458 -5.091 1.00 93.62 99 ILE A C 1
ATOM 776 O O . ILE A 1 99 ? 5.365 -3.660 -3.875 1.00 93.62 99 ILE A O 1
ATOM 780 N N . LYS A 1 100 ? 6.291 -2.951 -5.791 1.00 91.19 100 LYS A N 1
ATOM 781 C CA . LYS A 1 100 ? 7.640 -2.726 -5.254 1.00 91.19 100 LYS A CA 1
ATOM 782 C C . LYS A 1 100 ? 8.064 -1.279 -5.468 1.00 91.19 100 LYS A C 1
ATOM 784 O O . LYS A 1 100 ? 7.675 -0.642 -6.432 1.00 91.19 100 LYS A O 1
ATOM 789 N N . VAL A 1 101 ? 8.889 -0.753 -4.568 1.00 90.69 101 VAL A N 1
ATOM 790 C CA . VAL A 1 101 ? 9.613 0.499 -4.829 1.00 90.69 101 VAL A CA 1
ATOM 791 C C . VAL A 1 101 ? 10.829 0.146 -5.674 1.00 90.69 101 VAL A C 1
ATOM 793 O O . VAL A 1 101 ? 11.584 -0.740 -5.270 1.00 90.69 101 VAL A O 1
ATOM 796 N N . ALA A 1 102 ? 11.002 0.807 -6.819 1.00 86.62 102 ALA A N 1
ATOM 797 C CA . ALA A 1 102 ? 12.126 0.566 -7.712 1.00 86.62 102 ALA A CA 1
ATOM 798 C C . ALA A 1 102 ? 13.454 0.849 -7.003 1.00 86.62 102 ALA A C 1
ATOM 800 O O . ALA A 1 102 ? 13.660 1.924 -6.432 1.00 86.62 102 ALA A O 1
ATOM 801 N N . SER A 1 103 ? 14.372 -0.110 -7.059 1.00 79.75 103 SER A N 1
ATOM 802 C CA . SER A 1 103 ? 15.782 0.136 -6.786 1.00 79.75 103 SER A CA 1
ATOM 803 C C . SER A 1 103 ? 16.512 0.514 -8.077 1.00 79.75 103 SER A C 1
ATOM 805 O O . SER A 1 103 ? 16.011 0.294 -9.177 1.00 79.75 103 SER A O 1
ATOM 807 N N . THR A 1 104 ? 17.744 1.017 -7.972 1.00 67.88 104 THR A N 1
ATOM 808 C CA . THR A 1 104 ? 18.603 1.308 -9.138 1.00 67.88 104 THR A CA 1
ATOM 809 C C . THR A 1 104 ? 18.824 0.086 -10.038 1.00 67.88 104 THR A C 1
ATOM 811 O O . THR A 1 104 ? 19.154 0.229 -11.207 1.00 67.88 104 THR A O 1
ATOM 814 N N . ARG A 1 105 ? 18.649 -1.130 -9.505 1.00 67.31 105 ARG A N 1
ATOM 815 C CA . ARG A 1 105 ? 18.757 -2.379 -10.271 1.00 67.31 105 ARG A CA 1
ATOM 816 C C . ARG A 1 105 ? 17.465 -2.777 -10.978 1.00 67.31 105 ARG A C 1
ATOM 818 O O . ARG A 1 105 ? 17.526 -3.670 -11.813 1.00 67.31 105 ARG A O 1
ATOM 825 N N . ASP A 1 106 ? 16.338 -2.166 -10.620 1.00 68.81 106 ASP A N 1
ATOM 826 C CA . ASP A 1 106 ? 15.027 -2.425 -11.221 1.00 68.81 106 ASP A CA 1
ATOM 827 C C . ASP A 1 106 ? 14.734 -1.481 -12.400 1.00 68.81 106 ASP A C 1
ATOM 829 O O . ASP A 1 106 ? 13.906 -1.807 -13.246 1.00 68.81 106 ASP A O 1
ATOM 833 N N . ASP A 1 107 ? 15.442 -0.348 -12.501 1.00 64.31 107 ASP A N 1
ATOM 834 C CA . ASP A 1 107 ? 15.383 0.566 -13.651 1.00 64.31 107 ASP A CA 1
ATOM 835 C C . ASP A 1 107 ? 16.206 0.019 -14.828 1.00 64.31 107 ASP A C 1
ATOM 837 O O . ASP A 1 107 ? 17.290 0.492 -15.175 1.00 64.31 107 ASP A O 1
ATOM 841 N N . VAL A 1 108 ? 15.727 -1.085 -15.393 1.00 62.69 108 VAL A N 1
ATOM 842 C CA . VAL A 1 108 ? 16.383 -1.767 -16.504 1.00 62.69 108 VAL A CA 1
ATOM 843 C C . VAL A 1 108 ? 15.526 -1.562 -17.743 1.00 62.69 108 VAL A C 1
ATOM 845 O O . VAL A 1 108 ? 14.485 -2.194 -17.906 1.00 62.69 108 VAL A O 1
ATOM 848 N N . CYS A 1 109 ? 15.968 -0.690 -18.651 1.00 67.19 109 CYS A N 1
ATOM 849 C CA . CYS A 1 109 ? 15.309 -0.548 -19.946 1.00 67.19 109 CYS A CA 1
ATOM 850 C C . CYS A 1 109 ? 15.390 -1.864 -20.746 1.00 67.19 109 CYS A C 1
ATOM 852 O O . CYS A 1 109 ? 16.252 -2.713 -20.498 1.00 67.19 109 CYS A O 1
ATOM 854 N N . ALA A 1 110 ? 14.537 -2.023 -21.763 1.00 62.81 110 ALA A N 1
ATOM 855 C CA . ALA A 1 110 ? 14.483 -3.244 -22.577 1.00 62.81 110 ALA A CA 1
ATOM 856 C C . ALA A 1 110 ? 15.855 -3.664 -23.154 1.00 62.81 110 ALA A C 1
ATOM 858 O O . ALA A 1 110 ? 16.141 -4.853 -23.312 1.00 62.81 110 ALA A O 1
ATOM 859 N N . THR A 1 111 ? 16.731 -2.697 -23.448 1.00 68.69 111 THR A N 1
ATOM 860 C CA . THR A 1 111 ? 18.110 -2.943 -23.893 1.00 68.69 111 THR A CA 1
ATOM 861 C C . THR A 1 111 ? 18.973 -3.524 -22.775 1.00 68.69 111 THR A C 1
ATOM 863 O O . THR A 1 111 ? 19.616 -4.557 -22.972 1.00 68.69 111 THR A O 1
ATOM 866 N N . CYS A 1 112 ? 18.953 -2.918 -21.587 1.00 68.69 112 CYS A N 1
ATOM 867 C CA . CYS A 1 112 ? 19.691 -3.405 -20.422 1.00 68.69 112 CYS A CA 1
ATOM 868 C C . CYS A 1 112 ? 19.197 -4.794 -19.977 1.00 68.69 112 CYS A C 1
ATOM 870 O O . CYS A 1 112 ? 19.995 -5.626 -19.550 1.00 68.69 112 CYS A O 1
ATOM 872 N N . GLU A 1 113 ? 17.913 -5.104 -20.172 1.00 68.00 113 GLU A N 1
ATOM 873 C CA . GLU A 1 113 ? 17.344 -6.417 -19.862 1.00 68.00 113 GLU A CA 1
ATOM 874 C C . GLU A 1 113 ? 17.841 -7.504 -20.830 1.00 68.00 113 GLU A C 1
ATOM 876 O O . GLU A 1 113 ? 18.129 -8.637 -20.430 1.00 68.00 113 GLU A O 1
ATOM 881 N N . LYS A 1 114 ? 17.974 -7.174 -22.121 1.00 69.56 114 LYS A N 1
ATOM 882 C CA . LYS A 1 114 ? 18.605 -8.068 -23.107 1.00 69.56 114 LYS A CA 1
ATOM 883 C C . LYS A 1 114 ? 20.076 -8.324 -22.771 1.00 69.56 114 LYS A C 1
ATOM 885 O O . LYS A 1 114 ? 20.546 -9.435 -22.993 1.00 69.56 114 LYS A O 1
ATOM 890 N N . LEU A 1 115 ? 20.786 -7.328 -22.241 1.00 72.44 115 LEU A N 1
ATOM 891 C CA . LEU A 1 115 ? 22.188 -7.462 -21.837 1.00 72.44 115 LEU A CA 1
ATOM 892 C C . LEU A 1 115 ? 22.344 -8.314 -20.573 1.00 72.44 115 LEU A C 1
ATOM 894 O O . LEU A 1 115 ? 23.179 -9.212 -20.564 1.00 72.44 115 LEU A O 1
ATOM 898 N N . GLN A 1 116 ? 21.499 -8.116 -19.555 1.00 66.12 116 GLN 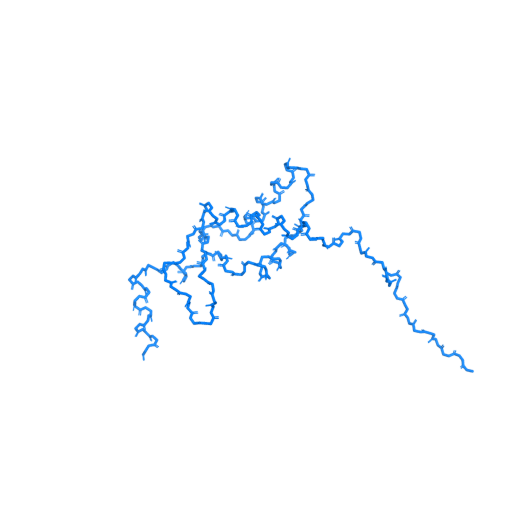A N 1
ATOM 899 C CA . GLN A 1 116 ? 21.508 -8.967 -18.359 1.00 66.12 116 GLN A CA 1
ATOM 900 C C . GLN A 1 116 ? 21.303 -10.442 -18.717 1.00 66.12 116 GLN A C 1
ATOM 902 O O . GLN A 1 116 ? 22.082 -11.280 -18.278 1.00 66.12 116 GLN A O 1
ATOM 907 N N . ARG A 1 117 ? 20.331 -10.772 -19.579 1.00 65.44 117 ARG A N 1
ATOM 908 C CA . ARG A 1 117 ? 20.097 -12.163 -20.015 1.00 65.44 117 ARG A CA 1
ATOM 909 C C . ARG A 1 117 ? 21.306 -12.829 -20.678 1.00 65.44 117 ARG A C 1
ATOM 911 O O . ARG A 1 117 ? 21.399 -14.045 -20.625 1.00 65.44 117 A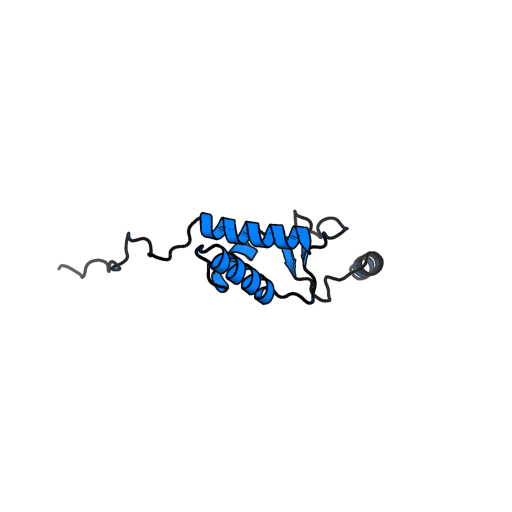RG A O 1
ATOM 918 N N . LYS A 1 118 ? 22.212 -12.057 -21.284 1.00 67.31 118 LYS A N 1
ATOM 919 C CA . LYS A 1 118 ? 23.436 -12.573 -21.917 1.00 67.31 118 LYS A CA 1
ATOM 920 C C . LYS A 1 118 ? 24.599 -12.770 -20.944 1.00 67.31 118 LYS A C 1
ATOM 922 O O . LYS A 1 118 ? 25.528 -13.476 -21.291 1.00 67.31 118 LYS A O 1
ATOM 927 N N . ILE A 1 119 ? 24.572 -12.121 -19.778 1.00 67.44 119 ILE A N 1
ATOM 928 C CA . ILE A 1 119 ? 25.614 -12.253 -18.744 1.00 67.44 119 ILE A CA 1
ATOM 929 C C . ILE A 1 119 ? 25.403 -13.525 -17.907 1.00 67.44 119 ILE A C 1
ATOM 931 O O . ILE A 1 119 ? 26.356 -14.065 -17.360 1.00 67.44 119 ILE A O 1
ATOM 935 N N . TRP A 1 120 ? 24.157 -13.994 -17.797 1.00 54.25 120 TRP A N 1
ATOM 936 C CA . TRP A 1 120 ? 23.777 -15.175 -17.011 1.00 54.25 120 TRP A CA 1
ATOM 937 C C . TRP A 1 120 ? 23.600 -16.452 -17.858 1.00 54.25 120 TRP A C 1
ATOM 939 O O . TRP A 1 120 ? 22.931 -17.386 -17.415 1.00 54.25 120 TRP A O 1
ATOM 949 N N . ILE A 1 121 ? 24.175 -16.475 -19.065 1.00 47.53 121 ILE A N 1
ATOM 950 C CA . ILE A 1 121 ? 24.388 -17.662 -19.913 1.00 47.53 121 ILE A CA 1
ATOM 951 C C . ILE A 1 121 ? 25.897 -17.872 -19.994 1.00 47.53 121 ILE A C 1
ATOM 953 O O . ILE A 1 121 ? 26.327 -19.036 -19.863 1.00 47.53 121 ILE A O 1
#